Protein AF-A0ABC8TQ41-F1 (afdb_monomer_lite)

Radius of gyration: 45.25 Å; chains: 1; bounding box: 90×34×108 Å

Foldseek 3Di:
DDDDPVVVVLVPDPPVVNVVVVVCVVVCCVVPNDDDPPDDDDPPDDPPVVVVVVVVVVVVVVVVVVVVVVVVVVVVVVVVVVVVVVVVVVVVVVVVVVVVVVVVVVVVVVVVVVVVVCVVVVHDDDDDPDDDPDDD

pLDDT: mean 79.95, std 17.08, range [37.69, 98.19]

Structure (mmCIF, N/CA/C/O backbone):
data_AF-A0ABC8TQ41-F1
#
_entry.id   AF-A0ABC8TQ41-F1
#
loop_
_atom_site.group_PDB
_atom_site.id
_atom_site.type_symbol
_atom_site.label_atom_id
_atom_site.label_alt_id
_atom_site.label_comp_id
_atom_site.label_asym_id
_atom_site.label_entity_id
_atom_site.label_seq_id
_atom_site.pdbx_PDB_ins_code
_atom_site.Cartn_x
_atom_site.Cartn_y
_atom_site.Cartn_z
_atom_site.occupancy
_atom_site.B_iso_or_equiv
_atom_site.auth_seq_id
_atom_site.auth_comp_id
_atom_site.auth_asym_id
_atom_site.auth_atom_id
_atom_site.pdbx_PDB_model_num
ATOM 1 N N . MET A 1 1 ? -35.987 13.319 56.797 1.00 37.69 1 MET A N 1
ATOM 2 C CA . MET A 1 1 ? -36.025 12.004 56.126 1.00 37.69 1 MET A CA 1
ATOM 3 C C . MET A 1 1 ? -37.437 11.813 55.619 1.00 37.69 1 MET A C 1
ATOM 5 O O . MET A 1 1 ? -38.295 11.395 56.385 1.00 37.69 1 MET A O 1
ATOM 9 N N . GLU A 1 2 ? -37.694 12.224 54.382 1.00 46.09 2 GLU A N 1
ATOM 10 C CA . GLU A 1 2 ? -38.980 11.979 53.728 1.00 46.09 2 GLU A CA 1
ATOM 11 C C . GLU A 1 2 ? -39.031 10.502 53.330 1.00 46.09 2 GLU A C 1
ATOM 13 O O . GLU A 1 2 ? -38.134 9.997 52.655 1.00 46.09 2 GLU A O 1
ATOM 18 N N . ARG A 1 3 ? -40.034 9.782 53.840 1.00 45.47 3 ARG A N 1
ATOM 19 C CA . ARG A 1 3 ? -40.358 8.433 53.380 1.00 45.47 3 ARG A CA 1
ATOM 20 C C . ARG A 1 3 ? -41.080 8.606 52.051 1.00 45.47 3 ARG A C 1
ATOM 22 O O . ARG A 1 3 ? -42.165 9.168 52.035 1.00 45.47 3 ARG A O 1
ATOM 29 N N . LEU A 1 4 ? -40.462 8.171 50.960 1.00 49.31 4 LEU A N 1
ATOM 30 C CA . LEU A 1 4 ? -41.158 8.059 49.684 1.00 49.31 4 LEU A CA 1
ATOM 31 C C . LEU A 1 4 ? -42.153 6.900 49.808 1.00 49.31 4 LEU A C 1
ATOM 33 O O . LEU A 1 4 ? -41.748 5.772 50.102 1.00 49.31 4 LEU A O 1
ATOM 37 N N . ASP A 1 5 ? -43.442 7.203 49.654 1.00 54.00 5 ASP A N 1
ATOM 38 C CA . ASP A 1 5 ? -44.518 6.218 49.717 1.00 54.00 5 ASP A CA 1
ATOM 39 C C . ASP A 1 5 ? -44.387 5.239 48.544 1.00 54.00 5 ASP A C 1
ATOM 41 O O . ASP A 1 5 ? -44.400 5.612 47.369 1.00 54.00 5 ASP A O 1
ATOM 45 N N . ILE A 1 6 ? -44.247 3.954 48.876 1.00 61.84 6 ILE A N 1
ATOM 46 C CA . ILE A 1 6 ? -44.071 2.844 47.924 1.00 61.84 6 ILE A CA 1
ATOM 47 C C . ILE A 1 6 ? -45.221 2.814 46.901 1.00 61.84 6 ILE A C 1
ATOM 49 O O . ILE A 1 6 ? -45.014 2.476 45.733 1.00 61.84 6 ILE A O 1
ATOM 53 N N . ASP A 1 7 ? -46.408 3.255 47.314 1.00 56.47 7 ASP A N 1
ATOM 54 C CA . ASP A 1 7 ? -47.610 3.335 46.486 1.00 56.47 7 ASP A CA 1
ATOM 55 C C . ASP A 1 7 ? -47.458 4.296 45.293 1.00 56.47 7 ASP A C 1
ATOM 57 O O . ASP A 1 7 ? -48.001 4.043 44.211 1.00 56.47 7 ASP A O 1
ATOM 61 N N . GLU A 1 8 ? -46.664 5.361 45.434 1.00 62.50 8 GLU A N 1
ATOM 62 C CA . GLU A 1 8 ? -46.407 6.321 44.356 1.00 62.50 8 GLU A CA 1
ATOM 63 C C . GLU A 1 8 ? -45.454 5.744 43.296 1.00 62.50 8 GLU A C 1
ATOM 65 O O . GLU A 1 8 ? -45.622 5.983 42.096 1.00 62.50 8 GLU A O 1
ATOM 70 N N . LEU A 1 9 ? -44.510 4.895 43.712 1.00 59.69 9 LEU A N 1
ATOM 71 C CA . LEU A 1 9 ? -43.563 4.232 42.813 1.00 59.69 9 LEU A CA 1
ATOM 72 C C . LEU A 1 9 ? -44.235 3.103 42.012 1.00 59.69 9 LEU A C 1
ATOM 74 O O . LEU A 1 9 ? -44.010 2.964 40.808 1.00 59.69 9 LEU A O 1
ATOM 78 N N . VAL A 1 10 ? -45.134 2.340 42.646 1.00 61.12 10 VAL A N 1
ATOM 79 C CA . VAL A 1 10 ? -45.937 1.295 41.978 1.00 61.12 10 VAL A CA 1
ATOM 80 C C . VAL A 1 10 ? -46.939 1.913 40.991 1.00 61.12 10 VAL A C 1
ATOM 82 O O . VAL A 1 10 ? -47.289 1.298 39.976 1.00 61.12 10 VAL A O 1
ATOM 85 N N . SER A 1 11 ? -47.350 3.165 41.224 1.00 64.50 11 SER A N 1
ATOM 86 C CA . SER A 1 11 ? -48.223 3.914 40.318 1.00 64.50 11 SER A CA 1
ATOM 87 C C . SER A 1 11 ? -47.601 4.155 38.927 1.00 64.50 11 SER A C 1
ATOM 89 O O . SER A 1 11 ? -48.312 4.190 37.918 1.00 64.50 11 SER A O 1
ATOM 91 N N . GLN A 1 12 ? -46.272 4.234 38.839 1.00 62.62 12 GLN A N 1
ATOM 92 C CA . GLN A 1 12 ? -45.560 4.543 37.591 1.00 62.62 12 GLN A CA 1
ATOM 93 C C . GLN A 1 12 ? -45.331 3.317 36.691 1.00 62.62 12 GLN A C 1
ATOM 95 O O . GLN A 1 12 ? -44.984 3.463 35.518 1.00 62.62 12 GLN A O 1
ATOM 100 N N . ILE A 1 13 ? -45.569 2.102 37.196 1.00 61.22 13 ILE A N 1
ATOM 101 C CA . ILE A 1 13 ? -45.416 0.871 36.414 1.00 61.22 13 ILE A CA 1
ATOM 102 C C . ILE A 1 13 ? -46.629 0.708 35.475 1.00 61.22 13 ILE A C 1
ATOM 104 O O . ILE A 1 13 ? -47.775 0.745 35.953 1.00 61.22 13 ILE A O 1
ATOM 108 N N . PRO A 1 14 ? -46.415 0.490 34.157 1.00 60.44 14 PRO A N 1
ATOM 109 C CA . PRO A 1 14 ? -47.485 0.263 33.187 1.00 60.44 14 PRO A CA 1
ATOM 110 C C . PRO A 1 14 ? -48.451 -0.826 33.659 1.00 60.44 14 PRO A C 1
ATOM 112 O O . PRO A 1 14 ? -48.022 -1.880 34.125 1.00 60.44 14 PRO A O 1
ATOM 115 N N . LYS A 1 15 ? -49.766 -0.607 33.516 1.00 58.44 15 LYS A N 1
ATOM 116 C CA . LYS A 1 15 ? -50.803 -1.548 33.994 1.00 58.44 15 LYS A CA 1
ATOM 117 C C . LYS A 1 15 ? -50.627 -2.974 33.442 1.00 58.44 15 LYS A C 1
ATOM 119 O O . LYS A 1 15 ? -50.952 -3.926 34.143 1.00 58.44 15 LYS A O 1
ATOM 124 N N . SER A 1 16 ? -50.061 -3.119 32.239 1.00 53.12 16 SER A N 1
ATOM 125 C CA . SER A 1 16 ? -49.708 -4.410 31.625 1.00 53.12 16 SER A CA 1
ATOM 126 C C . SER A 1 16 ? -48.594 -5.163 32.366 1.00 53.12 16 SER A C 1
ATOM 128 O O . SER A 1 16 ? -48.613 -6.386 32.402 1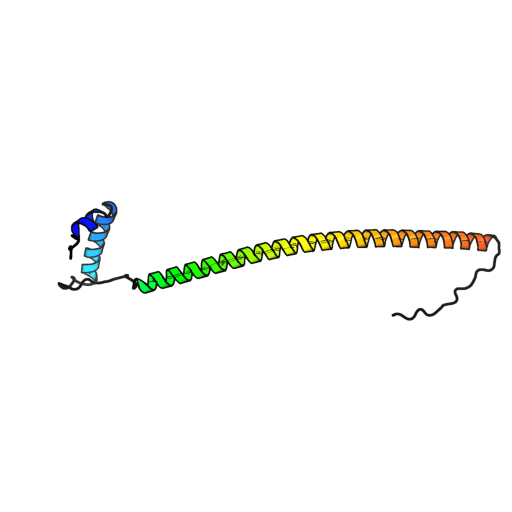.00 53.12 16 SER A O 1
ATOM 130 N N . CYS A 1 17 ? -47.662 -4.449 33.001 1.00 47.69 17 CYS A N 1
ATOM 131 C CA . CYS A 1 17 ? -46.596 -5.015 33.833 1.00 47.69 17 CYS A CA 1
ATOM 132 C C . CYS A 1 17 ? -47.013 -5.196 35.301 1.00 47.69 17 CYS A C 1
ATOM 134 O O . CYS A 1 17 ? -46.349 -5.912 36.043 1.00 47.69 17 CYS A O 1
ATOM 136 N N . ARG A 1 18 ? -48.112 -4.572 35.748 1.00 52.62 18 ARG A N 1
ATOM 137 C CA . ARG A 1 18 ? -48.608 -4.773 37.121 1.00 52.62 18 ARG A CA 1
ATOM 138 C C . ARG A 1 18 ? -49.166 -6.178 37.328 1.00 52.62 18 ARG A C 1
ATOM 140 O O . ARG A 1 18 ? -48.931 -6.766 38.372 1.00 52.62 18 ARG A O 1
ATOM 147 N N . GLN A 1 19 ? -49.864 -6.730 36.334 1.00 53.22 19 GLN A N 1
ATOM 148 C CA . GLN A 1 19 ? -50.433 -8.082 36.419 1.00 53.22 19 GLN A CA 1
ATOM 149 C C . GLN A 1 19 ? -49.356 -9.175 36.468 1.00 53.22 19 GLN A C 1
ATOM 151 O O . GLN A 1 19 ? -49.544 -10.171 37.160 1.00 53.22 19 GLN A O 1
ATOM 156 N N . SER A 1 20 ? -48.215 -8.982 35.793 1.00 56.31 20 SER A N 1
ATOM 157 C CA . SER A 1 20 ? -47.100 -9.932 35.866 1.00 56.31 20 SER A CA 1
ATOM 158 C C . SER A 1 20 ? -46.368 -9.872 37.206 1.00 56.31 20 SER A C 1
ATOM 160 O O . SER A 1 20 ? -45.922 -10.910 37.676 1.00 56.31 20 SER A O 1
ATOM 162 N N . LEU A 1 21 ? -46.288 -8.702 37.851 1.00 53.56 21 LEU A N 1
ATOM 163 C CA . LEU A 1 21 ? -45.642 -8.553 39.160 1.00 53.56 21 LEU A CA 1
ATOM 164 C C . LEU A 1 21 ? -46.362 -9.355 40.258 1.00 53.56 21 LEU A C 1
ATOM 166 O O . LEU A 1 21 ? -45.722 -10.118 40.973 1.00 53.56 21 LEU A O 1
ATOM 170 N N . PHE A 1 22 ? -47.694 -9.255 40.333 1.00 54.25 22 PHE A N 1
ATOM 171 C CA . PHE A 1 22 ? -48.486 -10.014 41.313 1.00 54.25 22 PHE A CA 1
ATOM 172 C C . PHE A 1 22 ? -48.465 -11.527 41.049 1.00 54.25 22 PHE A C 1
ATOM 174 O O . PHE A 1 22 ? -48.435 -12.315 41.990 1.00 54.25 22 PHE A O 1
ATOM 181 N N . ALA A 1 23 ? -48.433 -11.939 39.776 1.00 59.00 23 ALA A N 1
ATOM 182 C CA . ALA A 1 23 ? -48.317 -13.351 39.410 1.00 59.00 23 ALA A CA 1
ATOM 183 C C . ALA A 1 23 ? -46.940 -13.937 39.774 1.00 59.00 23 ALA A C 1
ATOM 185 O O . ALA A 1 23 ? -46.841 -15.104 40.151 1.00 59.00 23 ALA A O 1
ATOM 186 N N . ILE A 1 24 ? -45.875 -13.133 39.684 1.00 61.59 24 ILE A N 1
ATOM 187 C CA . ILE A 1 24 ? -44.532 -13.544 40.100 1.00 61.59 24 ILE A CA 1
ATOM 188 C C . ILE A 1 24 ? -44.489 -13.736 41.617 1.00 61.59 24 ILE A C 1
ATOM 190 O O . ILE A 1 24 ? -43.986 -14.765 42.051 1.00 61.59 24 ILE A O 1
ATOM 194 N N . ASP A 1 25 ? -45.057 -12.823 42.410 1.00 61.69 25 ASP A N 1
ATOM 195 C CA . ASP A 1 25 ? -45.067 -12.932 43.878 1.00 61.69 25 ASP A CA 1
ATOM 196 C C . ASP A 1 25 ? -45.815 -14.175 44.384 1.00 61.69 25 ASP A C 1
ATOM 198 O O . ASP A 1 25 ? -45.391 -14.808 45.357 1.00 61.69 25 ASP A O 1
ATOM 202 N N . GLU A 1 26 ? -46.897 -14.570 43.710 1.00 64.75 26 GLU A N 1
ATOM 203 C CA . GLU A 1 26 ? -47.669 -15.765 44.061 1.00 64.75 26 GLU A CA 1
ATOM 204 C C . GLU A 1 26 ? -46.876 -17.053 43.779 1.00 64.75 26 GLU A C 1
ATOM 206 O O . GLU A 1 26 ? -46.725 -17.901 44.665 1.00 64.75 26 GLU A O 1
ATOM 211 N N . VAL A 1 27 ? -46.260 -17.159 42.594 1.00 68.25 27 VAL A N 1
ATOM 212 C CA . VAL A 1 27 ? -45.348 -18.268 42.246 1.00 68.25 27 VAL A CA 1
ATOM 213 C C . VAL A 1 27 ? -44.132 -18.284 43.175 1.00 68.25 27 VAL A C 1
ATOM 215 O O . VAL A 1 27 ? -43.691 -19.343 43.629 1.00 68.25 27 VAL A O 1
ATOM 218 N N . PHE A 1 28 ? -43.602 -17.110 43.509 1.00 66.94 28 PHE A N 1
ATOM 219 C CA . PHE A 1 28 ? -42.432 -16.972 44.362 1.00 66.94 28 PHE A CA 1
ATOM 220 C C . PHE A 1 28 ? -42.718 -17.436 45.790 1.00 66.94 28 PHE A C 1
ATOM 222 O O . PHE A 1 28 ? -41.956 -18.220 46.357 1.00 66.94 28 PHE A O 1
ATOM 229 N N . THR A 1 29 ? -43.850 -17.015 46.351 1.00 71.62 29 THR A N 1
ATOM 230 C CA . THR A 1 29 ? -44.314 -17.441 47.676 1.00 71.62 29 THR A CA 1
ATOM 231 C C . THR A 1 29 ? -44.555 -18.949 47.720 1.00 71.62 29 THR A C 1
ATOM 233 O O . THR A 1 29 ? -44.252 -19.591 48.726 1.00 71.62 29 THR A O 1
ATOM 236 N N . GLN A 1 30 ? -45.041 -19.534 46.623 1.00 72.69 30 GLN A N 1
ATOM 237 C CA . GLN A 1 30 ? -45.301 -20.968 46.516 1.00 72.69 30 GLN A CA 1
ATOM 238 C C . GLN A 1 30 ? -44.012 -21.810 46.470 1.00 72.69 30 GLN A C 1
ATOM 240 O O . GLN A 1 30 ? -43.952 -22.865 47.098 1.00 72.69 30 GLN A O 1
ATOM 245 N N . VAL A 1 31 ? -42.965 -21.339 45.783 1.00 74.44 31 VAL A N 1
ATOM 246 C CA . VAL A 1 31 ? -41.669 -22.043 45.685 1.00 74.44 31 VAL A CA 1
ATOM 247 C C . VAL A 1 31 ? -40.792 -21.798 46.912 1.00 74.44 31 VAL A C 1
ATOM 249 O O . VAL A 1 31 ? -40.110 -22.701 47.394 1.00 74.44 31 VAL A O 1
ATOM 252 N N . MET A 1 32 ? -40.785 -20.567 47.417 1.00 73.06 32 MET A N 1
ATOM 253 C CA . MET A 1 32 ? -39.786 -20.107 48.380 1.00 73.06 32 MET A CA 1
ATOM 254 C C . MET A 1 32 ? -40.346 -19.872 49.785 1.00 73.06 32 MET A C 1
ATOM 256 O O . MET A 1 32 ? -39.565 -19.643 50.717 1.00 73.06 32 MET A O 1
ATOM 260 N N . GLY A 1 33 ? -41.666 -19.928 49.950 1.00 75.81 33 GLY A N 1
ATOM 261 C CA . GLY A 1 33 ? -42.374 -19.622 51.188 1.00 75.81 33 GLY A CA 1
ATOM 262 C C . GLY A 1 33 ? -42.569 -18.116 51.419 1.00 75.81 33 GLY A C 1
ATOM 263 O O . GLY A 1 33 ? -41.843 -17.299 50.841 1.00 75.81 33 GLY A O 1
ATOM 264 N N . PRO A 1 34 ? -43.515 -17.735 52.298 1.00 75.12 34 PRO A N 1
ATOM 265 C CA . PRO A 1 34 ? -43.814 -16.336 52.594 1.00 75.12 34 PRO A CA 1
ATOM 266 C C . PRO A 1 34 ? -42.581 -15.589 53.115 1.00 75.12 34 PRO A C 1
ATOM 268 O O . PRO A 1 34 ? -41.732 -16.153 53.819 1.00 75.12 34 PRO A O 1
ATOM 271 N N . GLU A 1 35 ? -42.456 -14.312 52.754 1.00 73.25 35 GLU A N 1
ATOM 272 C CA . GLU A 1 35 ? -41.418 -13.456 53.325 1.00 73.25 35 GLU A CA 1
ATOM 273 C C . GLU A 1 35 ? -41.606 -13.300 54.835 1.00 73.25 35 GLU A C 1
ATOM 275 O O . GLU A 1 35 ? -42.720 -13.239 55.358 1.00 73.25 35 GLU A O 1
ATOM 280 N N . ARG A 1 36 ? -40.483 -13.248 55.558 1.00 73.81 36 ARG A N 1
ATOM 281 C CA . ARG A 1 36 ? -40.514 -12.969 56.992 1.00 73.81 36 ARG A CA 1
ATOM 282 C C . ARG A 1 36 ? -40.688 -11.463 57.193 1.00 73.81 36 ARG A C 1
ATOM 284 O O . ARG A 1 36 ? -39.999 -10.701 56.511 1.00 73.81 36 ARG A O 1
ATOM 291 N N . PRO A 1 37 ? -41.515 -11.028 58.159 1.00 73.12 37 PRO A N 1
ATOM 292 C CA . PRO A 1 37 ? -41.648 -9.615 58.492 1.00 73.12 37 PRO A CA 1
ATOM 293 C C . PRO A 1 37 ? -40.270 -8.973 58.709 1.00 73.12 37 PRO A C 1
ATOM 295 O O . PRO A 1 37 ? -39.473 -9.467 59.507 1.00 73.12 37 PRO A O 1
ATOM 298 N N . GLY A 1 38 ? -39.977 -7.901 57.968 1.00 67.75 38 GLY A N 1
ATOM 299 C CA . GLY A 1 38 ? -38.722 -7.145 58.069 1.00 67.75 38 GLY A CA 1
ATOM 300 C C . GLY A 1 38 ? -37.541 -7.671 57.243 1.00 67.75 38 GLY A C 1
ATOM 301 O O . GLY A 1 38 ? -36.454 -7.104 57.341 1.00 67.75 38 GLY A O 1
ATOM 302 N N . ARG A 1 39 ? -37.714 -8.717 56.423 1.00 63.41 39 ARG A N 1
ATOM 303 C CA . ARG A 1 39 ? -36.647 -9.233 55.551 1.00 63.41 39 ARG A CA 1
ATOM 304 C C . ARG A 1 39 ? -37.115 -9.327 54.099 1.00 63.41 39 ARG A C 1
ATOM 306 O O . ARG A 1 39 ? -37.659 -10.352 53.705 1.00 63.41 39 ARG A O 1
ATOM 313 N N . VAL A 1 40 ? -36.822 -8.280 53.326 1.00 66.56 40 VAL A N 1
ATOM 314 C CA . VAL A 1 40 ? -36.992 -8.269 51.865 1.00 66.56 40 VAL A CA 1
ATOM 315 C C . VAL A 1 40 ? -35.903 -9.131 51.242 1.00 66.56 40 VAL A C 1
ATOM 317 O O . VAL A 1 40 ? -34.712 -8.961 51.534 1.00 66.56 40 VAL A O 1
ATOM 320 N N . ARG A 1 41 ? -36.288 -10.082 50.402 1.00 67.56 41 ARG A N 1
ATOM 321 C CA . ARG A 1 41 ? -35.342 -10.921 49.676 1.00 67.56 41 ARG A CA 1
ATOM 322 C C . ARG A 1 41 ? -34.831 -10.162 48.445 1.00 67.56 41 ARG A C 1
ATOM 324 O O . ARG A 1 41 ? -35.592 -9.790 47.562 1.00 67.56 41 ARG A O 1
ATOM 331 N N . THR A 1 42 ? -33.523 -9.949 48.358 1.00 64.62 42 THR A N 1
ATOM 332 C CA . THR A 1 42 ? -32.888 -9.257 47.226 1.00 64.62 42 THR A CA 1
ATOM 333 C C . THR A 1 42 ? -32.424 -10.272 46.179 1.00 64.62 42 THR A C 1
ATOM 335 O O . THR A 1 42 ? -31.282 -10.731 46.217 1.00 64.62 42 THR A O 1
ATOM 338 N N . TYR A 1 43 ? -33.302 -10.670 45.257 1.00 59.97 43 TYR A N 1
ATOM 339 C CA . TYR A 1 43 ? -32.915 -11.547 44.144 1.00 59.97 43 TYR A CA 1
ATOM 340 C C . TYR A 1 43 ? -32.479 -10.740 42.925 1.00 59.97 43 TYR A C 1
ATOM 342 O O . TYR A 1 43 ? -33.108 -9.748 42.573 1.00 59.97 43 TYR A O 1
ATOM 350 N N . GLY A 1 44 ? -31.399 -11.175 42.270 1.00 61.91 44 GLY A N 1
ATOM 351 C CA . GLY A 1 44 ? -30.951 -10.634 40.979 1.00 61.91 44 GLY A CA 1
ATOM 352 C C . GLY A 1 44 ? -30.343 -9.228 41.015 1.00 61.91 44 GLY A C 1
ATOM 353 O O . GLY A 1 44 ? -29.819 -8.774 40.000 1.00 61.91 44 GLY A O 1
ATOM 354 N N . LEU A 1 45 ? -30.356 -8.550 42.164 1.00 65.19 45 LEU A N 1
ATOM 355 C CA . LEU A 1 45 ? -29.670 -7.278 42.351 1.00 65.19 45 LEU A CA 1
ATOM 356 C C . LEU A 1 45 ? -28.177 -7.549 42.527 1.00 65.19 45 LEU A C 1
ATOM 358 O O . LEU A 1 45 ? -27.717 -7.884 43.619 1.00 65.19 45 LEU A O 1
ATOM 362 N N . ARG A 1 46 ? -27.420 -7.429 41.431 1.00 64.75 46 ARG A N 1
ATOM 363 C CA . ARG A 1 46 ? -25.970 -7.273 41.546 1.00 64.75 46 ARG A CA 1
ATOM 364 C C . ARG A 1 46 ? -25.666 -5.970 42.290 1.00 64.75 46 ARG A C 1
ATOM 366 O O . ARG A 1 46 ? -26.387 -4.991 42.071 1.00 64.75 46 ARG A O 1
ATOM 373 N N . PRO A 1 47 ? -24.630 -5.944 43.145 1.00 77.25 47 PRO A N 1
ATOM 374 C CA . PRO A 1 47 ? -24.168 -4.716 43.775 1.00 77.25 47 PRO A CA 1
ATO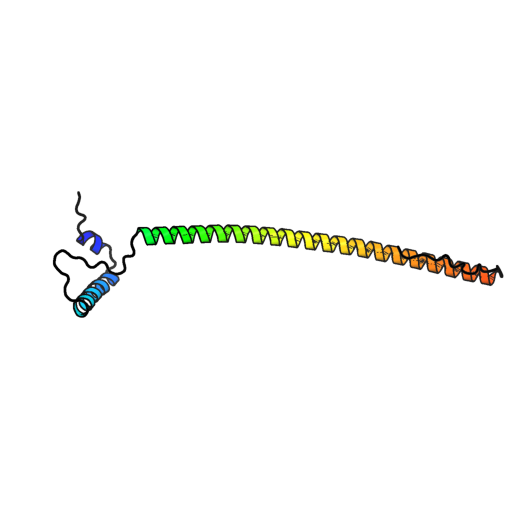M 375 C C . PRO A 1 47 ? -24.004 -3.612 42.728 1.00 77.25 47 PRO A C 1
ATOM 377 O O . PRO A 1 47 ? -23.492 -3.851 41.629 1.00 77.25 47 PRO A O 1
ATOM 380 N N . LEU A 1 48 ? -24.480 -2.407 43.040 1.00 76.12 48 LEU A N 1
ATOM 381 C CA . LEU A 1 48 ? -24.447 -1.276 42.111 1.00 76.12 48 LEU A CA 1
ATOM 382 C C . LEU A 1 48 ? -23.006 -0.971 41.667 1.00 76.12 48 LEU A C 1
ATOM 384 O O . LEU A 1 48 ? -22.781 -0.575 40.522 1.00 76.12 48 LEU A O 1
ATOM 388 N N . GLU A 1 49 ? -22.036 -1.230 42.544 1.00 77.19 49 GLU A N 1
ATOM 389 C CA . GLU A 1 49 ? -20.608 -1.093 42.270 1.00 77.19 49 GLU A CA 1
ATOM 390 C C . GLU A 1 49 ? -20.140 -2.038 41.151 1.00 77.19 49 GLU A C 1
ATOM 392 O O . GLU A 1 49 ? -19.356 -1.636 40.292 1.00 77.19 49 GLU A O 1
ATOM 397 N N . GLU A 1 50 ? -20.657 -3.271 41.096 1.00 80.06 50 GLU A N 1
ATOM 398 C CA . GLU A 1 50 ? -20.312 -4.237 40.043 1.00 80.06 50 GLU A CA 1
ATOM 399 C C . GLU A 1 50 ? -20.875 -3.823 38.680 1.00 80.06 50 GLU A C 1
ATOM 401 O O . GLU A 1 50 ? -20.225 -4.005 37.647 1.00 80.06 50 GLU A O 1
ATOM 406 N N . ILE A 1 51 ? -22.080 -3.247 38.666 1.00 82.25 51 ILE A N 1
ATOM 407 C CA . ILE A 1 51 ? -22.713 -2.740 37.443 1.00 82.25 51 ILE A CA 1
ATOM 408 C C . ILE A 1 51 ? -21.915 -1.548 36.907 1.00 82.25 51 ILE A C 1
ATOM 410 O O . ILE A 1 51 ? -21.603 -1.505 35.716 1.00 82.25 51 ILE A O 1
ATOM 414 N N . GLN A 1 52 ? -21.529 -0.616 37.782 1.00 85.81 52 GLN A N 1
ATOM 415 C CA . GLN A 1 52 ? -20.717 0.542 37.403 1.00 85.81 52 GLN A CA 1
ATOM 416 C C . GLN A 1 52 ? -19.325 0.133 36.906 1.00 85.81 52 GLN A C 1
ATOM 418 O O . GLN A 1 52 ? -18.893 0.616 35.860 1.00 85.81 52 GLN A O 1
ATOM 423 N N . ALA A 1 53 ? -18.648 -0.797 37.586 1.00 86.75 53 ALA A N 1
ATOM 424 C CA . ALA A 1 53 ? -17.334 -1.286 37.167 1.00 86.75 53 ALA A CA 1
ATOM 425 C C . ALA A 1 53 ? -17.374 -1.936 35.774 1.00 86.75 53 ALA A C 1
ATOM 427 O O . ALA A 1 53 ? -16.530 -1.655 34.920 1.00 86.75 53 ALA A O 1
ATOM 428 N N . MET A 1 54 ? -18.395 -2.753 35.514 1.00 88.88 54 MET A N 1
ATOM 429 C CA . MET A 1 54 ? -18.613 -3.380 34.211 1.00 88.88 54 MET A CA 1
ATOM 430 C C . MET A 1 54 ? -18.922 -2.343 33.118 1.00 88.88 54 MET A C 1
ATOM 432 O O . MET A 1 54 ? -18.415 -2.461 32.003 1.00 88.88 54 MET A O 1
ATOM 436 N N . GLN A 1 55 ? -19.700 -1.301 33.430 1.00 90.81 55 GLN A N 1
ATOM 437 C CA . GLN A 1 55 ? -19.985 -0.207 32.498 1.00 90.81 55 GLN A CA 1
ATOM 438 C C . GLN A 1 55 ? -18.710 0.575 32.134 1.00 90.81 55 GLN A C 1
ATOM 440 O O . GLN A 1 55 ? -18.481 0.859 30.957 1.00 90.81 55 GLN A O 1
ATOM 445 N N . CYS A 1 56 ? -17.856 0.877 33.118 1.00 90.88 56 CYS A N 1
ATOM 446 C CA . CYS A 1 56 ? -16.557 1.515 32.890 1.00 90.88 56 CYS A CA 1
ATOM 447 C C . CYS A 1 56 ? -15.664 0.648 31.995 1.00 90.88 56 CYS A C 1
ATOM 449 O O . CYS A 1 56 ? -15.137 1.131 30.996 1.00 90.88 56 CYS A O 1
ATOM 451 N N . GLN A 1 57 ? -15.573 -0.654 32.282 1.00 93.75 57 GLN A N 1
ATOM 452 C CA . GLN A 1 57 ? -14.774 -1.582 31.484 1.00 93.75 57 GLN A CA 1
ATOM 453 C C . GLN A 1 57 ? -15.246 -1.658 30.023 1.00 93.75 57 GLN A C 1
ATOM 455 O O . GLN A 1 57 ? -14.416 -1.696 29.110 1.00 93.75 57 GLN A O 1
ATOM 460 N N . LEU A 1 58 ? -16.561 -1.665 29.787 1.00 94.31 58 LEU A N 1
ATOM 461 C CA . LEU A 1 58 ? -17.130 -1.640 28.437 1.00 94.31 58 LEU A CA 1
ATOM 462 C C . LEU A 1 58 ? -16.796 -0.336 27.703 1.00 94.31 58 LEU A C 1
ATOM 464 O O . LEU A 1 58 ? -16.400 -0.379 26.539 1.00 94.31 58 LEU A O 1
ATOM 468 N N . ASN A 1 59 ? -16.890 0.810 28.379 1.00 94.81 59 ASN A N 1
ATOM 469 C CA . ASN A 1 59 ? -16.531 2.104 27.796 1.00 94.81 59 ASN A CA 1
ATOM 470 C C . ASN A 1 59 ? -15.035 2.188 27.449 1.00 94.81 59 ASN A C 1
ATOM 472 O O . ASN A 1 59 ? -14.679 2.692 26.380 1.00 94.81 59 ASN A O 1
ATOM 476 N N . ASP A 1 60 ? -14.166 1.636 28.296 1.00 94.94 60 ASP A N 1
ATOM 477 C CA . ASP A 1 60 ? -12.723 1.570 28.043 1.00 94.94 60 ASP A CA 1
ATOM 478 C C . ASP A 1 60 ? -12.394 0.645 26.867 1.00 94.94 60 ASP A C 1
ATOM 480 O O . ASP A 1 60 ? -11.476 0.908 26.086 1.00 94.94 60 ASP A O 1
ATOM 484 N N . GLN A 1 61 ? -13.116 -0.469 26.725 1.00 94.50 61 GLN A N 1
ATOM 485 C CA . GLN A 1 61 ? -12.971 -1.343 25.559 1.00 94.50 61 GLN A CA 1
ATOM 486 C C . GLN A 1 61 ? -13.459 -0.663 24.281 1.00 94.50 61 GLN A C 1
ATOM 488 O O . GLN A 1 61 ? -12.764 -0.721 23.269 1.00 94.50 61 GLN A O 1
ATOM 493 N N . LEU A 1 62 ? -14.601 0.024 24.329 1.00 96.00 62 LEU A N 1
ATOM 494 C CA . LEU A 1 62 ? -15.143 0.739 23.176 1.00 96.00 62 LEU A CA 1
ATOM 495 C C . LEU A 1 62 ? -14.209 1.865 22.720 1.00 96.00 62 LEU A C 1
ATOM 497 O O . LEU A 1 62 ? -13.992 2.038 21.523 1.00 96.00 62 LEU A O 1
ATOM 501 N N . SER A 1 63 ? -13.630 2.605 23.666 1.00 94.38 63 SER A N 1
ATOM 502 C CA . SER A 1 63 ? -12.664 3.670 23.372 1.00 94.38 63 SER A CA 1
ATOM 503 C C . SER A 1 63 ? -11.414 3.100 22.703 1.00 94.38 63 SER A C 1
ATOM 505 O O . SER A 1 63 ? -11.037 3.547 21.623 1.00 94.38 63 SER A O 1
ATOM 507 N N . ARG A 1 64 ? -10.851 2.018 23.259 1.00 95.62 64 ARG A N 1
ATOM 508 C CA . ARG A 1 64 ? -9.717 1.309 22.645 1.00 95.62 64 ARG A CA 1
ATOM 509 C C . ARG A 1 64 ? -10.036 0.776 21.250 1.00 95.62 64 ARG A C 1
ATOM 511 O O . ARG A 1 64 ? -9.176 0.827 20.378 1.00 95.62 64 ARG A O 1
ATOM 518 N N . HIS A 1 65 ? -11.248 0.268 21.031 1.00 95.88 65 HIS A N 1
ATOM 519 C CA . HIS A 1 65 ? -11.664 -0.214 19.716 1.00 95.88 65 HIS A CA 1
ATOM 520 C C . HIS A 1 65 ? -11.684 0.919 18.686 1.00 95.88 65 HIS A C 1
ATOM 522 O O . HIS A 1 65 ? -11.134 0.760 17.601 1.00 95.88 65 HIS A O 1
ATOM 528 N N . LYS A 1 66 ? -12.252 2.078 19.039 1.00 95.81 66 LYS A N 1
ATOM 529 C CA . LYS A 1 66 ? -12.269 3.259 18.162 1.00 95.81 66 LYS A CA 1
ATOM 530 C C . LYS A 1 66 ? -10.860 3.745 17.825 1.00 95.81 66 LYS A C 1
ATOM 532 O O . LYS A 1 66 ? -10.585 4.049 16.668 1.00 95.81 66 LYS A O 1
ATOM 537 N N . ASP A 1 67 ? -9.960 3.767 18.806 1.00 96.12 67 ASP A N 1
ATOM 538 C CA . ASP A 1 67 ? -8.563 4.155 18.580 1.00 96.12 67 ASP A CA 1
ATOM 539 C C . ASP A 1 67 ? -7.847 3.181 17.634 1.00 96.12 67 ASP A C 1
ATOM 541 O O . ASP A 1 67 ? -7.066 3.595 16.776 1.00 96.12 67 ASP A O 1
ATOM 545 N N . MET A 1 68 ? -8.108 1.879 17.778 1.00 95.69 68 MET A N 1
ATOM 546 C CA . MET A 1 68 ? -7.557 0.852 16.890 1.00 95.69 68 MET A CA 1
ATOM 547 C C . MET A 1 68 ? -8.110 0.967 15.469 1.00 95.69 68 MET A C 1
ATOM 549 O O . MET A 1 68 ? -7.346 0.847 14.516 1.00 95.69 68 MET A O 1
ATOM 553 N N . GLU A 1 69 ? -9.404 1.235 15.321 1.00 96.81 69 GLU A N 1
ATOM 554 C CA . GLU A 1 69 ? -10.057 1.431 14.025 1.00 96.81 69 GLU A CA 1
ATOM 555 C C . GLU A 1 69 ? -9.515 2.673 13.303 1.00 96.81 69 GLU A C 1
ATOM 557 O O . GLU A 1 69 ? -9.180 2.604 12.122 1.00 96.81 69 GLU A O 1
ATOM 562 N N . ALA A 1 70 ? -9.312 3.780 14.026 1.00 96.31 70 ALA A N 1
ATOM 563 C CA . ALA A 1 70 ? -8.691 4.984 13.475 1.00 96.31 70 ALA A CA 1
ATOM 564 C C . ALA A 1 70 ? -7.258 4.722 12.981 1.00 96.31 70 ALA A C 1
ATOM 566 O O . ALA A 1 70 ? -6.900 5.127 11.874 1.00 96.31 70 ALA A O 1
ATOM 567 N N . LYS A 1 71 ? -6.452 3.991 13.764 1.00 97.00 71 LYS A N 1
ATOM 568 C CA . LYS A 1 71 ? -5.098 3.579 13.353 1.00 97.00 71 LYS A CA 1
ATOM 569 C C . LYS A 1 71 ? -5.122 2.647 12.146 1.00 97.00 71 LYS A C 1
ATOM 571 O O . LYS A 1 71 ? -4.260 2.759 11.281 1.00 97.00 71 LYS A O 1
ATOM 576 N N . HIS A 1 72 ? -6.087 1.733 12.081 1.00 97.06 72 HIS A N 1
ATOM 577 C CA . HIS A 1 72 ? -6.236 0.831 10.943 1.00 97.06 72 HIS A CA 1
ATOM 578 C C . HIS A 1 72 ? -6.519 1.614 9.659 1.00 97.06 72 HIS A C 1
ATOM 580 O O . HIS A 1 72 ? -5.841 1.406 8.657 1.00 97.06 72 HIS A O 1
ATOM 586 N N . LEU A 1 73 ? -7.444 2.575 9.722 1.00 97.19 73 LEU A N 1
ATOM 587 C CA . LEU A 1 73 ? -7.778 3.441 8.592 1.00 97.19 73 LEU A CA 1
ATOM 588 C C . LEU A 1 73 ? -6.570 4.276 8.131 1.00 97.19 73 LEU A C 1
ATOM 590 O O . LEU A 1 73 ? -6.348 4.455 6.934 1.00 97.19 73 LEU A O 1
ATOM 594 N N . GLU A 1 74 ? -5.767 4.776 9.075 1.00 97.44 74 GLU A N 1
ATOM 595 C CA . GLU A 1 74 ? -4.534 5.503 8.763 1.00 97.44 74 GLU A CA 1
ATOM 596 C C . GLU A 1 74 ? -3.510 4.604 8.054 1.00 97.44 74 GLU A C 1
ATOM 598 O O . GLU A 1 74 ? -2.932 5.004 7.042 1.00 97.44 74 GLU A O 1
ATOM 603 N N . ILE A 1 75 ? -3.318 3.375 8.542 1.00 97.56 75 ILE A N 1
ATOM 604 C CA . ILE A 1 75 ? -2.415 2.396 7.924 1.00 97.56 75 ILE A CA 1
ATOM 605 C C . ILE A 1 75 ? -2.894 2.031 6.515 1.00 97.56 75 ILE A C 1
ATOM 607 O O . ILE A 1 75 ? -2.081 2.011 5.592 1.00 97.56 75 ILE A O 1
ATOM 611 N N . GLU A 1 76 ? -4.191 1.787 6.320 1.00 97.81 76 GLU A N 1
A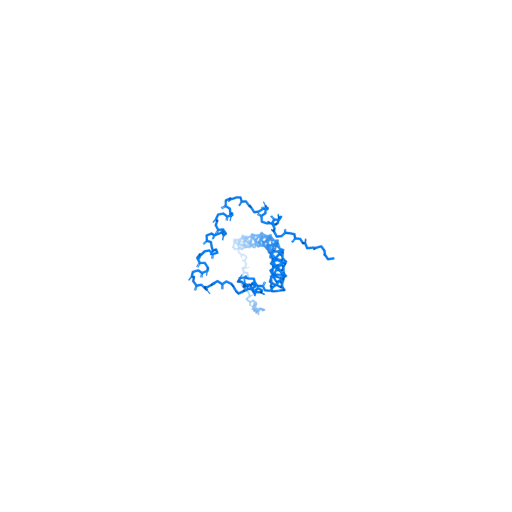TOM 612 C CA . GLU A 1 76 ? -4.765 1.513 4.996 1.00 97.81 76 GLU A CA 1
ATOM 613 C C . GLU A 1 76 ? -4.535 2.679 4.026 1.00 97.81 76 GLU A C 1
ATOM 615 O O . GLU A 1 76 ? -4.122 2.471 2.883 1.00 97.81 76 GLU A O 1
ATOM 620 N N . ALA A 1 77 ? -4.728 3.919 4.485 1.00 97.56 77 ALA A N 1
ATOM 621 C CA . ALA A 1 77 ? -4.468 5.104 3.673 1.00 97.56 77 ALA A CA 1
ATOM 622 C C . ALA A 1 77 ? -2.982 5.219 3.284 1.00 97.56 77 ALA A C 1
ATOM 624 O O . ALA A 1 77 ? -2.661 5.496 2.122 1.00 97.56 77 ALA A O 1
ATOM 625 N N . GLN A 1 78 ? -2.070 4.962 4.227 1.00 97.88 78 GLN A N 1
ATOM 626 C CA . GLN A 1 78 ? -0.629 4.949 3.965 1.00 97.88 78 GLN A CA 1
ATOM 627 C C . GLN A 1 78 ? -0.233 3.834 2.986 1.00 97.88 78 GLN A C 1
ATOM 629 O O . GLN A 1 78 ? 0.568 4.070 2.078 1.00 97.88 78 GLN A O 1
ATOM 634 N N . GLN A 1 79 ? -0.812 2.638 3.120 1.00 97.56 79 GLN A N 1
ATOM 635 C CA . GLN A 1 79 ? -0.584 1.522 2.198 1.00 97.56 79 GLN A CA 1
ATOM 636 C C . GLN A 1 79 ? -1.051 1.864 0.782 1.00 97.56 79 GLN A C 1
ATOM 638 O O . GLN A 1 79 ? -0.264 1.746 -0.158 1.00 97.56 79 GLN A O 1
ATOM 643 N N . ALA A 1 80 ? -2.268 2.389 0.627 1.00 97.69 80 ALA A N 1
ATOM 644 C CA . ALA A 1 80 ? -2.792 2.802 -0.674 1.00 97.69 80 ALA A CA 1
ATOM 645 C C . ALA A 1 80 ? -1.920 3.890 -1.332 1.00 97.69 80 ALA A C 1
ATOM 647 O O . ALA 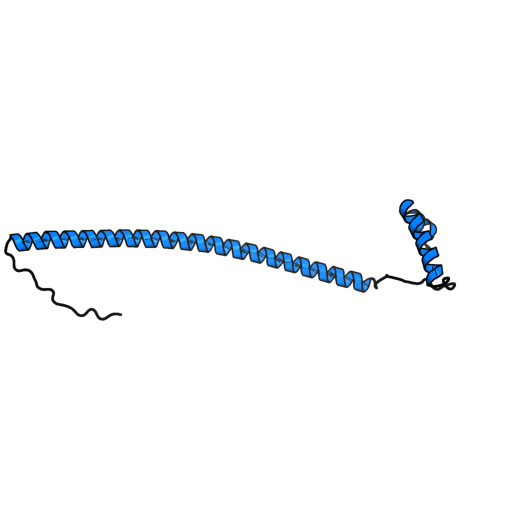A 1 80 ? -1.674 3.875 -2.544 1.00 97.69 80 ALA A O 1
ATOM 648 N N . GLN A 1 81 ? -1.401 4.833 -0.538 1.00 97.69 81 GLN A N 1
ATOM 649 C CA . GLN A 1 81 ? -0.459 5.838 -1.028 1.00 97.69 81 GLN A CA 1
ATOM 650 C C . GLN A 1 81 ? 0.856 5.204 -1.504 1.00 97.69 81 GLN A C 1
ATOM 652 O O . GLN A 1 81 ? 1.363 5.568 -2.571 1.00 97.69 81 GLN A O 1
ATOM 657 N N . MET A 1 82 ? 1.400 4.259 -0.740 1.00 97.81 82 MET A N 1
ATOM 658 C CA . MET A 1 82 ? 2.645 3.569 -1.072 1.00 97.81 82 MET A CA 1
ATOM 659 C C . MET A 1 82 ? 2.503 2.716 -2.336 1.00 97.81 82 MET A C 1
ATOM 661 O O . MET A 1 82 ? 3.368 2.769 -3.210 1.00 97.81 82 MET A O 1
ATOM 665 N N . GLU A 1 83 ? 1.392 1.994 -2.488 1.00 98.19 83 GLU A N 1
ATOM 666 C CA . GLU A 1 83 ? 1.078 1.225 -3.697 1.00 98.19 83 GLU A CA 1
ATOM 667 C C . GLU A 1 83 ? 1.019 2.122 -4.935 1.00 98.19 83 GLU A C 1
ATOM 669 O O . GLU A 1 83 ? 1.595 1.798 -5.980 1.00 98.19 83 GLU A O 1
ATOM 674 N N . LYS A 1 84 ? 0.402 3.302 -4.812 1.00 97.56 84 LYS A N 1
ATOM 675 C CA . LYS A 1 84 ? 0.366 4.291 -5.894 1.00 97.56 84 LYS A CA 1
ATOM 676 C C . LYS A 1 84 ? 1.769 4.772 -6.270 1.00 97.56 84 LYS A C 1
ATOM 678 O O . LYS A 1 84 ? 2.084 4.855 -7.458 1.00 97.56 84 LYS A O 1
ATOM 683 N N . GLN A 1 85 ? 2.618 5.074 -5.287 1.00 97.69 85 GLN A N 1
ATOM 684 C CA . GLN A 1 85 ? 4.005 5.486 -5.534 1.00 97.69 85 GLN A CA 1
ATOM 685 C C . GLN A 1 85 ? 4.824 4.366 -6.188 1.00 97.69 85 GLN A C 1
ATOM 687 O O . GLN A 1 85 ? 5.520 4.607 -7.175 1.00 97.69 85 GLN A O 1
ATOM 692 N N . MET A 1 86 ? 4.696 3.134 -5.696 1.00 97.81 86 MET A N 1
ATOM 693 C CA . MET A 1 86 ? 5.327 1.944 -6.274 1.00 97.81 86 MET A CA 1
ATOM 694 C C . MET A 1 86 ? 4.918 1.742 -7.734 1.00 97.81 86 MET A C 1
ATOM 696 O O . MET A 1 86 ? 5.781 1.570 -8.594 1.00 97.81 86 MET A O 1
ATOM 700 N N . SER A 1 87 ? 3.623 1.837 -8.036 1.00 97.81 87 SER A N 1
ATOM 701 C CA . SER A 1 87 ? 3.105 1.732 -9.403 1.00 97.81 87 SER A CA 1
ATOM 702 C C . SER A 1 87 ? 3.700 2.803 -10.329 1.00 97.81 87 SER A C 1
ATOM 704 O O . SER A 1 87 ? 4.147 2.500 -11.438 1.00 97.81 87 SER A O 1
ATOM 706 N N . GLN A 1 88 ? 3.795 4.050 -9.856 1.00 97.50 88 GLN A N 1
ATOM 707 C CA . GLN A 1 88 ? 4.421 5.139 -10.613 1.00 97.50 88 GLN A CA 1
ATOM 708 C C . GLN A 1 88 ? 5.904 4.873 -10.887 1.00 97.50 88 GLN A C 1
ATOM 710 O O . GLN A 1 88 ? 6.360 5.037 -12.021 1.00 97.50 88 GLN A O 1
ATOM 715 N N . ILE A 1 89 ? 6.655 4.432 -9.875 1.00 97.81 89 ILE A N 1
ATOM 716 C CA . ILE A 1 89 ? 8.079 4.104 -10.018 1.00 97.81 89 ILE A CA 1
ATOM 717 C C . ILE A 1 89 ? 8.263 2.959 -11.015 1.00 97.81 89 ILE A C 1
ATOM 719 O O . ILE A 1 89 ? 9.102 3.070 -11.910 1.00 97.81 89 ILE A O 1
ATOM 723 N N . GLN A 1 90 ? 7.458 1.898 -10.917 1.00 97.75 90 GLN A N 1
ATOM 724 C CA . GLN A 1 90 ? 7.495 0.778 -11.859 1.00 97.75 90 GLN A CA 1
ATOM 725 C C . GLN A 1 90 ? 7.230 1.239 -13.294 1.00 97.75 90 GLN A C 1
ATOM 727 O O . GLN A 1 90 ? 7.962 0.851 -14.206 1.00 97.75 90 GLN A O 1
ATOM 732 N N . HIS A 1 91 ? 6.239 2.109 -13.504 1.00 97.56 91 HIS A N 1
ATOM 733 C CA . HIS A 1 91 ? 5.941 2.649 -14.828 1.00 97.56 91 HIS A CA 1
ATOM 734 C C . HIS A 1 91 ? 7.106 3.481 -15.387 1.00 97.56 91 HIS A C 1
ATOM 736 O O . HIS A 1 91 ? 7.493 3.313 -16.544 1.00 97.56 91 HIS A O 1
ATOM 742 N N . ILE A 1 92 ? 7.698 4.358 -14.570 1.00 98.00 92 ILE A N 1
ATOM 743 C CA . ILE A 1 92 ? 8.858 5.171 -14.970 1.00 98.00 92 ILE A CA 1
ATOM 744 C C . ILE A 1 92 ? 10.050 4.274 -15.307 1.00 98.00 92 ILE A C 1
ATOM 746 O O . ILE A 1 92 ? 10.714 4.487 -16.322 1.00 98.00 92 ILE A O 1
ATOM 750 N N . PHE A 1 93 ? 10.326 3.281 -14.464 1.00 98.06 93 PHE A N 1
ATOM 751 C CA . PHE A 1 93 ? 11.444 2.369 -14.664 1.00 98.06 93 PHE A CA 1
ATOM 752 C C . PHE A 1 93 ? 11.268 1.557 -15.946 1.00 98.06 93 PHE A C 1
ATOM 754 O O . PHE A 1 93 ? 12.185 1.505 -16.761 1.00 98.06 93 PHE A O 1
ATOM 761 N N . LYS A 1 94 ? 10.066 1.018 -16.179 1.00 98.06 94 LYS A N 1
ATOM 762 C CA . LYS A 1 94 ? 9.730 0.301 -17.411 1.00 98.06 94 LYS A CA 1
ATOM 763 C C . LYS A 1 94 ? 9.906 1.180 -18.648 1.00 98.06 94 LYS A C 1
ATOM 765 O O . LYS A 1 94 ? 10.576 0.775 -19.588 1.00 98.06 94 LYS A O 1
ATOM 770 N N . ALA A 1 95 ? 9.393 2.410 -18.627 1.00 97.75 95 ALA A N 1
ATOM 771 C CA . ALA A 1 95 ? 9.544 3.332 -19.752 1.00 97.75 95 ALA A CA 1
ATOM 772 C C . ALA A 1 95 ? 11.019 3.658 -20.053 1.00 97.75 95 ALA A C 1
ATOM 774 O O . ALA A 1 95 ? 11.415 3.719 -21.218 1.00 97.75 95 ALA A O 1
ATOM 775 N N . LYS A 1 96 ? 11.844 3.846 -19.013 1.00 97.50 96 LYS A N 1
ATOM 776 C CA . LYS A 1 96 ? 13.291 4.058 -19.168 1.00 97.50 96 LYS A CA 1
ATOM 777 C C . LYS A 1 96 ? 13.989 2.823 -19.728 1.00 97.50 96 LYS A C 1
ATOM 779 O O . LYS A 1 96 ? 14.809 2.963 -20.631 1.00 97.50 96 LYS A O 1
ATOM 784 N N . PHE A 1 97 ? 13.646 1.643 -19.220 1.00 97.69 97 PHE A N 1
ATOM 785 C CA . PHE A 1 97 ? 14.190 0.378 -19.696 1.00 97.69 97 PHE A CA 1
ATOM 786 C C . PHE A 1 97 ? 13.861 0.156 -21.177 1.00 97.69 97 PHE A C 1
ATOM 788 O O . PHE A 1 97 ? 14.768 -0.061 -21.977 1.00 97.69 97 PHE A O 1
ATOM 795 N N . ASP A 1 98 ? 12.598 0.332 -21.570 1.00 97.69 98 ASP A N 1
ATOM 796 C CA . ASP A 1 98 ? 12.158 0.197 -22.962 1.00 97.69 98 ASP A CA 1
ATOM 797 C C . ASP A 1 98 ? 12.868 1.206 -23.882 1.00 97.69 98 ASP A C 1
ATOM 799 O O . ASP A 1 98 ? 13.267 0.877 -25.002 1.00 97.69 98 ASP A O 1
ATOM 803 N N . ALA A 1 99 ? 13.055 2.448 -23.422 1.00 97.25 99 ALA A N 1
ATOM 804 C CA . ALA A 1 99 ? 13.792 3.461 -24.175 1.00 97.25 99 ALA A CA 1
ATOM 805 C C . ALA A 1 99 ? 15.268 3.073 -24.360 1.00 97.25 99 ALA A C 1
ATOM 807 O O . ALA A 1 99 ? 15.799 3.194 -25.466 1.00 97.25 99 ALA A O 1
ATOM 808 N N . GLN A 1 100 ? 15.914 2.576 -23.305 1.00 97.31 100 GLN A N 1
ATOM 809 C CA . GLN A 1 100 ? 17.302 2.125 -23.349 1.00 97.31 100 GLN A CA 1
ATOM 810 C C . GLN A 1 100 ? 17.467 0.899 -24.257 1.00 97.31 100 GLN A C 1
ATOM 812 O O . GLN A 1 100 ? 18.406 0.849 -25.050 1.00 97.31 100 GLN A O 1
ATOM 817 N N . GLN A 1 101 ? 16.528 -0.046 -24.211 1.00 97.06 101 GLN A N 1
ATOM 818 C CA . GLN A 1 101 ? 16.523 -1.207 -25.096 1.00 97.06 101 GLN A CA 1
ATOM 819 C C . GLN A 1 101 ? 16.428 -0.786 -26.568 1.00 97.06 101 GLN A C 1
ATOM 821 O O . GLN A 1 101 ? 17.227 -1.235 -27.387 1.00 97.06 101 GLN A O 1
ATOM 826 N N . ARG A 1 102 ? 15.524 0.140 -26.913 1.00 97.00 102 ARG A N 1
ATOM 827 C CA . ARG A 1 102 ? 15.420 0.661 -28.290 1.00 97.00 102 ARG A CA 1
ATOM 828 C C . ARG A 1 102 ? 16.699 1.354 -28.752 1.00 97.00 102 ARG A C 1
ATOM 830 O O . ARG A 1 102 ? 17.075 1.222 -29.913 1.00 97.00 102 ARG A O 1
ATOM 837 N N . GLN A 1 103 ? 17.359 2.104 -27.868 1.00 96.88 103 GLN A N 1
ATOM 838 C CA . GLN A 1 103 ? 18.643 2.734 -28.184 1.00 96.88 103 GLN A CA 1
ATOM 839 C C . GLN A 1 103 ? 19.723 1.688 -28.458 1.00 96.88 103 GLN A C 1
ATOM 841 O O . GLN A 1 103 ? 20.459 1.820 -29.434 1.00 96.88 103 GLN A O 1
ATOM 846 N N . PHE A 1 104 ? 19.787 0.639 -27.639 1.00 96.62 104 PHE A N 1
ATOM 847 C CA . PHE A 1 104 ? 20.723 -0.461 -27.835 1.00 96.62 104 PHE A CA 1
ATOM 848 C C . PHE A 1 104 ? 20.470 -1.194 -29.161 1.00 96.62 104 PHE A C 1
ATOM 850 O O . PHE A 1 104 ? 21.395 -1.377 -29.949 1.00 96.62 104 PHE A O 1
ATOM 857 N N . GLU A 1 105 ? 19.213 -1.522 -29.471 1.00 96.56 105 GLU A N 1
ATOM 858 C CA . GLU A 1 105 ? 18.835 -2.137 -30.750 1.00 96.56 105 GLU A CA 1
ATOM 859 C C . GLU A 1 105 ? 19.183 -1.239 -31.949 1.00 96.56 105 GLU A C 1
ATOM 861 O O . GLU A 1 105 ? 19.663 -1.720 -32.976 1.00 96.56 105 GLU A O 1
ATOM 866 N N . ALA A 1 106 ? 18.979 0.077 -31.834 1.00 95.88 106 ALA A N 1
ATOM 867 C CA . ALA A 1 106 ? 19.350 1.023 -32.883 1.00 95.88 106 ALA A CA 1
ATOM 868 C C . ALA A 1 106 ? 20.871 1.074 -33.101 1.00 95.88 106 ALA A C 1
ATOM 870 O O . ALA A 1 106 ? 21.321 1.065 -34.248 1.00 95.88 106 ALA A O 1
ATOM 871 N N . GLN A 1 107 ? 21.660 1.082 -32.022 1.00 95.38 107 GLN A N 1
ATOM 872 C CA . GLN A 1 107 ? 23.123 1.014 -32.100 1.00 95.38 107 GLN A CA 1
ATOM 873 C C . GLN A 1 107 ? 23.590 -0.297 -32.736 1.00 95.38 107 GLN A C 1
ATOM 875 O O . GLN A 1 107 ? 24.468 -0.280 -33.597 1.00 95.38 107 GLN A O 1
ATOM 880 N N . GLN A 1 108 ? 22.972 -1.423 -32.373 1.00 94.81 108 GLN A N 1
ATOM 881 C CA . GLN A 1 108 ? 23.291 -2.722 -32.957 1.00 94.81 108 GLN A CA 1
ATOM 882 C C . GLN A 1 108 ? 23.029 -2.739 -34.468 1.00 94.81 108 GLN A C 1
ATOM 884 O O . GLN A 1 108 ? 23.911 -3.127 -35.230 1.00 94.81 108 GLN A O 1
ATOM 889 N N . ARG A 1 109 ? 21.880 -2.223 -34.924 1.00 94.56 109 ARG A N 1
ATOM 890 C CA . ARG A 1 109 ? 21.584 -2.105 -36.365 1.00 94.56 109 ARG A CA 1
ATOM 891 C C . ARG A 1 109 ? 22.582 -1.206 -37.092 1.00 94.56 109 ARG A C 1
ATOM 893 O O . ARG A 1 109 ? 22.992 -1.525 -38.202 1.00 94.56 109 ARG A O 1
ATOM 900 N N . GLN A 1 110 ? 22.985 -0.085 -36.488 1.00 94.69 110 GLN A N 1
ATOM 901 C CA . GLN A 1 110 ? 24.002 0.793 -37.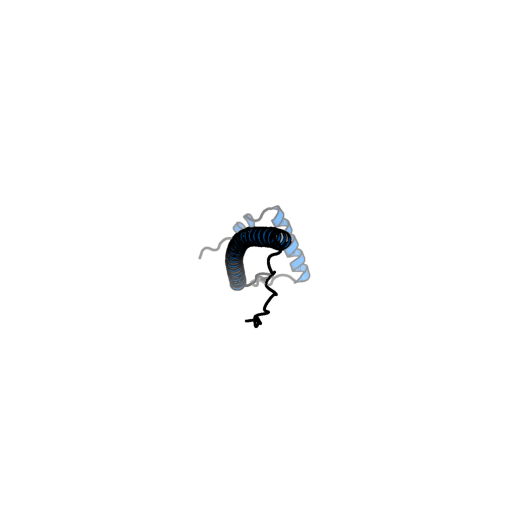080 1.00 94.69 110 GLN A CA 1
ATOM 902 C C . GLN A 1 110 ? 25.350 0.076 -37.225 1.00 94.69 110 GLN A C 1
ATOM 904 O O . GLN A 1 110 ? 25.994 0.193 -38.268 1.00 94.69 110 GLN A O 1
ATOM 909 N N . LEU A 1 111 ? 25.754 -0.694 -36.210 1.00 92.44 111 LEU A N 1
ATOM 910 C CA . LEU A 1 111 ? 26.963 -1.515 -36.259 1.00 92.44 111 LEU A CA 1
ATOM 911 C C . LEU A 1 111 ? 26.872 -2.604 -37.333 1.00 92.44 111 LEU A C 1
ATOM 913 O O . LEU A 1 111 ? 27.835 -2.799 -38.068 1.00 92.44 111 LEU A O 1
ATOM 917 N N . GLU A 1 112 ? 25.727 -3.275 -37.466 1.00 92.19 112 GLU A N 1
ATOM 918 C CA . GLU A 1 112 ? 25.489 -4.278 -38.511 1.00 92.19 112 GLU A CA 1
ATOM 919 C C . GLU A 1 112 ? 25.588 -3.672 -39.917 1.00 92.19 112 GLU A C 1
ATOM 921 O O . GLU A 1 112 ? 26.275 -4.221 -40.778 1.00 92.19 112 GLU A O 1
ATOM 926 N N . VAL A 1 113 ? 24.975 -2.506 -40.149 1.00 92.88 113 VAL A N 1
ATOM 927 C CA . VAL A 1 113 ? 25.071 -1.795 -41.436 1.00 92.88 113 VAL A CA 1
ATOM 928 C C . VAL A 1 113 ? 26.520 -1.421 -41.749 1.00 92.88 113 VAL A C 1
ATOM 930 O O . VAL A 1 113 ? 26.991 -1.664 -42.862 1.00 92.88 113 VAL A O 1
ATOM 933 N N . LEU A 1 114 ? 27.247 -0.869 -40.774 1.00 90.56 114 LEU A N 1
ATOM 934 C CA . LEU A 1 114 ? 28.653 -0.500 -40.942 1.00 90.56 114 LEU A CA 1
ATOM 935 C C . LEU A 1 114 ? 29.531 -1.729 -41.221 1.00 90.56 114 LEU A C 1
ATOM 937 O O . LEU A 1 114 ? 30.410 -1.680 -42.081 1.00 90.56 114 LEU A O 1
ATOM 941 N N . PHE A 1 115 ? 29.260 -2.846 -40.546 1.00 89.06 115 PHE A N 1
ATOM 942 C CA . PHE A 1 115 ? 29.942 -4.116 -40.771 1.00 89.06 115 PHE A CA 1
ATOM 943 C C . PHE A 1 115 ? 29.735 -4.630 -42.200 1.00 89.06 115 PHE A C 1
ATOM 945 O O . PHE A 1 115 ? 30.710 -4.950 -42.882 1.00 89.06 115 PHE A O 1
ATOM 952 N N . VAL A 1 116 ? 28.488 -4.649 -42.684 1.00 90.56 116 VAL A N 1
ATOM 953 C CA . VAL A 1 116 ? 28.165 -5.049 -44.064 1.00 90.56 116 VAL A CA 1
ATOM 954 C C . VAL A 1 116 ? 28.849 -4.122 -45.071 1.00 90.56 116 VAL A C 1
ATOM 956 O O . VAL A 1 116 ? 29.412 -4.593 -46.060 1.00 90.56 116 VAL A O 1
ATOM 959 N N . GLN A 1 117 ? 28.869 -2.813 -44.809 1.00 89.88 117 GLN A N 1
ATOM 960 C CA . GLN A 1 117 ? 29.525 -1.843 -45.683 1.00 89.88 117 GLN A CA 1
ATOM 961 C C . GLN A 1 117 ? 31.046 -2.052 -45.735 1.00 89.88 117 GLN A C 1
ATOM 963 O O . GLN A 1 117 ? 31.631 -2.049 -46.818 1.00 89.88 117 GLN A O 1
ATOM 968 N N . MET A 1 118 ? 31.694 -2.291 -44.592 1.00 86.81 118 MET A N 1
ATOM 969 C CA . MET A 1 118 ? 33.119 -2.630 -44.541 1.00 86.81 118 MET A CA 1
ATOM 970 C C . MET A 1 118 ? 33.431 -3.921 -45.300 1.00 86.81 118 MET A C 1
ATOM 972 O O . MET A 1 118 ? 34.419 -3.972 -46.034 1.00 86.81 118 MET A O 1
ATOM 976 N N . GLN A 1 119 ? 32.582 -4.942 -45.154 1.00 85.75 119 GLN A N 1
ATOM 977 C CA . GLN A 1 119 ? 32.732 -6.212 -45.859 1.00 85.75 119 GLN A CA 1
ATOM 978 C C . GLN A 1 119 ? 32.601 -6.025 -47.380 1.00 85.75 119 GLN A C 1
ATOM 980 O O . GLN A 1 119 ? 33.403 -6.577 -48.131 1.00 85.75 119 GLN A O 1
ATOM 985 N N . ALA A 1 120 ? 31.657 -5.193 -47.833 1.00 87.44 120 ALA A N 1
ATOM 986 C CA . ALA A 1 120 ? 31.484 -4.849 -49.246 1.00 87.44 120 ALA A CA 1
ATOM 987 C C . ALA A 1 120 ? 32.664 -4.041 -49.822 1.00 87.44 120 ALA A C 1
ATOM 989 O O . ALA A 1 120 ? 33.005 -4.205 -50.990 1.00 87.44 120 ALA A O 1
ATOM 990 N N . MET A 1 121 ? 33.314 -3.200 -49.009 1.00 88.00 121 MET A N 1
ATOM 991 C CA . MET A 1 121 ? 34.508 -2.433 -49.398 1.00 88.00 121 MET A CA 1
ATOM 992 C C . MET A 1 121 ? 35.823 -3.228 -49.277 1.00 88.00 121 MET A C 1
ATOM 994 O O . MET A 1 121 ? 36.893 -2.665 -49.499 1.00 88.00 121 MET A O 1
ATOM 998 N N . GLY A 1 122 ? 35.776 -4.518 -48.913 1.00 82.38 122 GLY A N 1
ATOM 999 C CA . GLY A 1 122 ? 36.969 -5.362 -48.762 1.00 82.38 122 GLY A CA 1
ATOM 1000 C C . GLY A 1 122 ? 37.885 -4.954 -47.601 1.00 82.38 122 GLY A C 1
ATOM 1001 O O . GLY A 1 122 ? 39.059 -5.325 -47.579 1.00 82.38 122 GLY A O 1
ATOM 1002 N N . MET A 1 123 ? 37.370 -4.184 -46.639 1.00 79.19 123 MET A N 1
ATOM 1003 C CA . MET A 1 123 ? 38.134 -3.707 -45.488 1.00 79.19 123 MET A CA 1
ATOM 1004 C C . MET A 1 123 ? 38.322 -4.833 -44.455 1.00 79.19 123 MET A C 1
ATOM 1006 O O . MET A 1 123 ? 37.389 -5.604 -44.209 1.00 79.19 123 MET A O 1
ATOM 1010 N N . PRO A 1 124 ? 39.497 -4.943 -43.805 1.00 73.62 124 PRO A N 1
ATOM 1011 C CA . PRO A 1 124 ? 39.739 -5.974 -42.803 1.00 73.62 124 PRO A CA 1
ATOM 1012 C C . PRO A 1 124 ? 38.849 -5.757 -41.572 1.00 73.62 124 PRO A C 1
ATOM 1014 O O . PRO A 1 124 ? 38.893 -4.713 -40.923 1.00 73.62 124 PRO A O 1
ATOM 1017 N N . ILE A 1 125 ? 38.047 -6.768 -41.239 1.00 74.12 125 ILE A N 1
ATOM 1018 C CA . ILE A 1 125 ? 37.154 -6.755 -40.078 1.00 74.12 125 ILE A CA 1
ATOM 1019 C C . ILE A 1 125 ? 37.982 -7.016 -38.807 1.00 74.12 125 ILE A C 1
ATOM 1021 O O . ILE A 1 125 ? 38.642 -8.060 -38.719 1.00 74.12 125 ILE A O 1
ATOM 1025 N N . PRO A 1 126 ? 37.962 -6.114 -37.807 1.00 70.50 126 PRO A N 1
ATOM 1026 C CA . PRO A 1 126 ? 38.670 -6.334 -36.553 1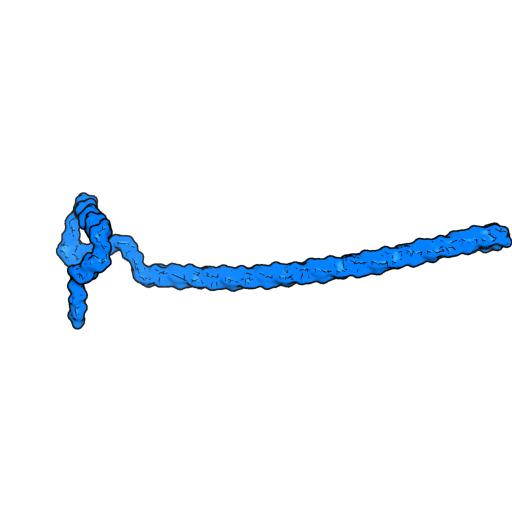.00 70.50 126 PRO A CA 1
ATOM 1027 C C . PRO A 1 126 ? 38.046 -7.517 -35.800 1.00 70.50 126 PRO A C 1
ATOM 1029 O O . PRO A 1 126 ? 36.845 -7.546 -35.537 1.00 70.50 126 PRO A O 1
ATOM 1032 N N . LYS A 1 127 ? 38.866 -8.518 -35.455 1.00 71.38 127 LYS A N 1
ATOM 1033 C CA . LYS A 1 127 ? 38.426 -9.677 -34.664 1.00 71.38 127 LYS A CA 1
ATOM 1034 C C . LYS A 1 127 ? 38.103 -9.235 -33.231 1.00 71.38 127 LYS A C 1
ATOM 1036 O O . LYS A 1 127 ? 38.846 -8.412 -32.688 1.00 71.38 127 LYS A O 1
ATOM 1041 N N . PRO A 1 128 ? 37.051 -9.783 -32.595 1.00 65.00 128 PRO A N 1
ATOM 1042 C CA . PRO A 1 128 ? 36.729 -9.452 -31.215 1.00 65.00 128 PRO A CA 1
ATOM 1043 C C . PRO A 1 128 ? 37.903 -9.851 -30.317 1.00 65.00 128 PRO A C 1
ATOM 1045 O O . PRO A 1 128 ? 38.210 -11.028 -30.139 1.00 65.00 128 PRO A O 1
ATOM 1048 N N . THR A 1 129 ? 38.591 -8.852 -29.771 1.00 65.88 129 THR A N 1
ATOM 1049 C CA . THR A 1 129 ? 39.581 -9.056 -28.716 1.00 65.88 129 THR A CA 1
ATOM 1050 C C . THR A 1 129 ? 38.804 -9.144 -27.411 1.00 65.88 129 THR A C 1
ATOM 1052 O O . THR A 1 129 ? 38.347 -8.138 -26.876 1.00 65.88 129 THR A O 1
ATOM 1055 N N . GLY A 1 130 ? 38.557 -10.369 -26.944 1.00 55.75 130 GLY A N 1
ATOM 1056 C CA . GLY A 1 130 ? 37.830 -10.608 -25.702 1.00 55.75 130 GLY A CA 1
ATOM 1057 C C . GLY A 1 130 ? 38.560 -9.964 -24.526 1.00 55.75 130 GLY A C 1
ATOM 1058 O O . GLY A 1 130 ? 39.542 -10.509 -24.029 1.00 55.75 130 GLY A O 1
ATOM 1059 N N . ARG A 1 131 ? 38.096 -8.797 -24.073 1.00 61.91 131 ARG A N 1
ATOM 1060 C CA . ARG A 1 131 ? 38.444 -8.301 -22.741 1.00 61.91 131 ARG A CA 1
ATOM 1061 C C . ARG A 1 131 ? 37.517 -9.000 -21.760 1.00 61.91 131 ARG A C 1
ATOM 1063 O O . ARG A 1 131 ? 36.306 -8.821 -21.829 1.00 61.91 131 ARG A O 1
ATOM 1070 N N . ASN A 1 132 ? 38.107 -9.825 -20.899 1.00 54.59 132 ASN A N 1
ATOM 1071 C CA . ASN A 1 132 ? 37.446 -10.447 -19.757 1.00 54.59 132 ASN A CA 1
ATOM 1072 C C . ASN A 1 132 ? 36.758 -9.350 -18.936 1.00 54.59 132 ASN A C 1
ATOM 1074 O O . ASN A 1 132 ? 37.433 -8.508 -18.345 1.00 54.59 132 ASN A O 1
ATOM 1078 N N . ILE A 1 133 ? 35.429 -9.332 -18.940 1.00 61.50 133 ILE A N 1
ATOM 1079 C CA . ILE A 1 133 ? 34.653 -8.492 -18.034 1.00 61.50 133 ILE A CA 1
ATOM 1080 C C . ILE A 1 133 ? 34.369 -9.383 -16.830 1.00 61.50 133 ILE A C 1
ATOM 1082 O O . ILE A 1 133 ? 33.490 -10.240 -16.882 1.00 61.50 133 ILE A O 1
ATOM 1086 N N . SER A 1 134 ? 35.184 -9.256 -15.786 1.00 52.59 134 SER A N 1
ATOM 1087 C CA . SER A 1 134 ? 34.920 -9.935 -14.518 1.00 52.59 134 SER A CA 1
ATOM 1088 C C . SER A 1 134 ? 33.593 -9.418 -13.947 1.00 52.59 134 SER A C 1
ATOM 1090 O O . SER A 1 134 ? 33.384 -8.202 -13.958 1.00 52.59 134 SER A O 1
ATOM 1092 N N . PRO A 1 135 ? 32.698 -10.294 -13.461 1.00 65.25 135 PRO A N 1
ATOM 1093 C CA . PRO A 1 135 ? 31.472 -9.854 -12.811 1.00 65.25 135 PRO A CA 1
ATOM 1094 C C . PRO A 1 135 ? 31.820 -9.146 -11.492 1.00 65.25 135 PRO A C 1
ATOM 1096 O O . PRO A 1 135 ? 32.639 -9.647 -10.720 1.00 65.25 135 PRO A O 1
ATOM 1099 N N . LEU A 1 136 ? 31.234 -7.960 -11.295 1.00 55.09 136 LEU A N 1
ATOM 1100 C CA . LEU A 1 136 ? 31.215 -7.216 -10.031 1.00 55.09 136 LEU A CA 1
ATOM 1101 C C . LEU A 1 136 ? 30.176 -7.810 -9.078 1.00 55.09 136 LEU A C 1
ATOM 1103 O O . LEU A 1 136 ? 29.094 -8.197 -9.578 1.00 55.09 136 LEU A O 1
#

Organism: NCBI:txid185542

Secondary structure (DSSP, 8-state):
-----HHHHHHTS-HHHHHHHHHHHHHHHHHH-PPPTT-----S---HHHHHHHHHHHHHHHHHHHHHHHHHHHHHHHHHHHHHHHHHHHHHHHHHHHHHHHHHHHHHHHHHHHHHHHHHTTPPPPP---------

Sequence (136 aa):
MERLDIDELVSQIPKSCRQSLFAIDEVFTQVMGPERPGRVRTYGLRPLEEIQAMQCQLNDQLSRHKDMEAKHLEIEAQQAQMEKQMSQIQHIFKAKFDAQQRQFEAQQRQLEVLFVQMQAMGMPIPKPTGRNISPL